Protein AF-A0A7S1VY19-F1 (afdb_monomer_lite)

pLDDT: mean 92.64, std 3.55, range [81.69, 98.44]

Sequence (173 aa):
FQTARNVLIVIYLKLVIQEYIGHISGVKFKLDPGEWMWNAPWYKTNWMSTEFSILYRWHALIPNQNGLGPSKDLGVLKSLFNNPLLLDKEKGLGGNLRDVFVDICKARITSFQLFNTEKWMVGREAATISQGRANNVQPYAKYCEYLRIKPPKTFKDISLVPEVQQALEELYG

Foldseek 3Di:
DVVVVVVVVVVVVQCCPQPVVCVVVVNGDDDDDDPCQPPDPPDDDDDQDLVNVLVPPQQLQQDQAPQFDPRRRPGPVVVPPVCCQQCPPPNHVVVPVVRVVVRVVVDGTGDSDPPSHDPVCVVVVVVSVVSCVVVVPDDPQVVCVVVVHHGDPACVSVDVDVVSRVVCVVVPD

Secondary structure (DSSP, 8-state):
-HHHHHHHHHHHHHHIIIIIIHHHHS--------GGGTT-TT-------HHHHHHT--GGG--SB---GGGTTSBHHHHTT-THHHH-TTTS-TT-HHHHHHHHHHSPP----TT-S-GGGHHHHHHHHHHHHHTTPPPHHHHHHHTTPPPPSSGGGT-S-HHHHHHHHHHH-

InterPro domains:
  IPR010255 Haem peroxidase superfamily [SSF48113] (1-173)
  IPR019791 Haem peroxidase, animal-type [PF03098] (1-173)
  IPR019791 Haem peroxidase, animal-type [PS50292] (1-173)
  IPR037120 Haem peroxidase domain superfamily, animal type [G3DSA:1.10.640.10] (1-173)
  IPR050783 Oxylipin biosynthesis and metabolism [PTHR11903] (1-173)

Structure (mmCIF, N/CA/C/O backbone):
data_AF-A0A7S1VY19-F1
#
_entry.id   AF-A0A7S1VY19-F1
#
loop_
_atom_site.group_PDB
_atom_site.id
_atom_site.type_symbol
_atom_site.label_atom_id
_atom_site.label_alt_id
_atom_site.label_comp_id
_atom_site.label_asym_id
_atom_site.label_entity_id
_atom_site.label_seq_id
_atom_site.pdbx_PDB_ins_code
_atom_site.Cartn_x
_atom_site.Cartn_y
_atom_site.Cartn_z
_atom_site.occupancy
_atom_site.B_iso_or_equiv
_atom_site.auth_seq_id
_atom_site.auth_comp_id
_atom_site.auth_asym_id
_atom_site.auth_atom_id
_atom_site.pdbx_PDB_model_num
ATOM 1 N N . PHE A 1 1 ? 12.823 -18.430 -24.085 1.00 97.00 1 PHE A N 1
ATOM 2 C CA . PHE A 1 1 ? 11.658 -17.963 -23.298 1.00 97.00 1 PHE A CA 1
ATOM 3 C C . PHE A 1 1 ? 11.608 -18.578 -21.896 1.00 97.00 1 PHE A C 1
ATOM 5 O O . PHE A 1 1 ? 11.811 -17.837 -20.946 1.00 97.00 1 PHE A O 1
ATOM 12 N N . GLN A 1 2 ? 11.400 -19.896 -21.737 1.00 98.31 2 GLN A N 1
ATOM 13 C CA . GLN A 1 2 ? 11.183 -20.515 -20.411 1.00 98.31 2 GLN A CA 1
ATOM 14 C C . GLN A 1 2 ? 12.330 -20.278 -19.415 1.00 98.31 2 GLN A C 1
ATOM 16 O O . GLN A 1 2 ? 12.084 -19.886 -18.279 1.00 98.31 2 GLN A O 1
ATOM 21 N N . THR A 1 3 ? 13.584 -20.408 -19.857 1.00 98.12 3 THR A N 1
ATOM 22 C CA . THR A 1 3 ? 14.755 -20.104 -19.019 1.00 98.12 3 THR A CA 1
ATOM 23 C C . THR A 1 3 ? 14.735 -18.664 -18.512 1.00 98.12 3 THR A C 1
ATOM 25 O O . THR A 1 3 ? 14.871 -18.432 -17.318 1.00 98.12 3 THR A O 1
ATOM 28 N N . ALA A 1 4 ? 14.492 -17.694 -19.400 1.00 98.44 4 ALA A N 1
ATOM 29 C CA . ALA A 1 4 ? 14.418 -16.283 -19.029 1.00 98.44 4 ALA A CA 1
ATOM 30 C C . ALA A 1 4 ? 13.271 -16.008 -18.042 1.00 98.44 4 ALA A C 1
ATOM 32 O O . ALA A 1 4 ? 13.471 -15.296 -17.064 1.00 98.44 4 ALA A O 1
ATOM 33 N N . ARG A 1 5 ? 12.096 -16.623 -18.247 1.00 98.19 5 ARG A N 1
ATOM 34 C CA . ARG A 1 5 ? 10.967 -16.543 -17.307 1.00 98.19 5 ARG A CA 1
ATOM 35 C C . ARG A 1 5 ? 11.364 -17.041 -15.915 1.00 98.19 5 ARG A C 1
ATOM 37 O O . ARG A 1 5 ? 11.122 -16.339 -14.939 1.00 98.19 5 ARG A O 1
ATOM 44 N N . ASN A 1 6 ? 11.992 -18.212 -15.823 1.00 96.38 6 ASN A N 1
ATOM 45 C CA . ASN A 1 6 ? 12.403 -18.791 -14.540 1.00 96.38 6 ASN A CA 1
ATOM 46 C C . ASN A 1 6 ? 13.466 -17.934 -13.840 1.00 96.38 6 ASN A C 1
ATOM 48 O O . ASN A 1 6 ? 13.360 -17.688 -12.641 1.00 96.38 6 ASN A O 1
ATOM 52 N N . VAL A 1 7 ? 14.444 -17.416 -14.590 1.00 96.00 7 VAL A N 1
ATOM 53 C CA . VAL A 1 7 ? 15.460 -16.493 -14.061 1.00 96.00 7 VAL A CA 1
ATOM 54 C C . VAL A 1 7 ? 14.812 -15.218 -13.511 1.00 96.00 7 VAL A C 1
ATOM 56 O O . VAL A 1 7 ? 15.111 -14.815 -12.388 1.00 96.00 7 VAL A O 1
ATOM 59 N N . LEU A 1 8 ? 13.882 -14.610 -14.254 1.00 97.56 8 LEU A N 1
ATOM 60 C CA . LEU A 1 8 ? 13.193 -13.393 -13.817 1.00 97.56 8 LEU A CA 1
ATOM 61 C C . LEU A 1 8 ? 12.314 -13.617 -12.584 1.00 97.56 8 LEU A C 1
ATOM 63 O O . LEU A 1 8 ? 12.259 -12.734 -11.734 1.00 97.56 8 LEU A O 1
ATOM 67 N N . ILE A 1 9 ? 11.679 -14.785 -12.441 1.00 95.00 9 ILE A N 1
ATOM 68 C CA . ILE A 1 9 ? 10.921 -15.133 -11.227 1.00 95.00 9 ILE A CA 1
ATOM 69 C C . ILE A 1 9 ? 11.840 -15.119 -9.999 1.00 95.00 9 ILE A C 1
ATOM 71 O O . ILE A 1 9 ? 11.489 -14.527 -8.980 1.00 95.00 9 ILE A O 1
ATOM 75 N N . VAL A 1 10 ? 13.031 -15.719 -10.096 1.00 92.38 10 VAL A N 1
ATOM 76 C CA . VAL A 1 10 ? 13.992 -15.753 -8.980 1.00 92.38 10 VAL A CA 1
ATOM 77 C C . VAL A 1 10 ? 14.506 -14.351 -8.646 1.00 92.38 10 VAL A C 1
ATOM 79 O O . VAL A 1 10 ? 14.553 -13.983 -7.472 1.00 92.38 10 VAL A O 1
ATOM 82 N N . ILE A 1 11 ? 14.847 -13.548 -9.660 1.00 95.12 11 ILE A N 1
ATOM 83 C CA . ILE A 1 11 ? 15.281 -12.155 -9.463 1.00 95.12 11 ILE A CA 1
ATOM 84 C C . ILE A 1 11 ? 14.170 -11.339 -8.794 1.00 95.12 11 ILE A C 1
ATOM 86 O O . ILE A 1 11 ? 14.425 -10.661 -7.801 1.00 95.12 11 ILE A O 1
ATOM 90 N N . TYR A 1 12 ? 12.937 -11.446 -9.292 1.00 96.56 12 TYR A N 1
ATOM 91 C CA . TYR A 1 12 ? 11.780 -10.748 -8.739 1.00 96.56 12 TYR A CA 1
ATOM 92 C C . TYR A 1 12 ? 11.551 -11.106 -7.266 1.00 96.56 12 TYR A C 1
ATOM 94 O O . TYR A 1 12 ? 11.472 -10.210 -6.430 1.00 96.56 12 TYR A O 1
ATOM 102 N N . LEU A 1 13 ? 11.526 -12.397 -6.918 1.00 93.06 13 LEU A N 1
ATOM 103 C CA . LEU A 1 13 ? 11.341 -12.838 -5.531 1.00 93.06 13 LEU A CA 1
ATOM 104 C C . LEU A 1 13 ? 12.468 -12.355 -4.612 1.00 93.06 13 LEU A C 1
ATOM 106 O O . LEU A 1 13 ? 12.207 -11.955 -3.476 1.00 93.06 13 LEU A O 1
ATOM 110 N N . LYS A 1 14 ? 13.713 -12.346 -5.101 1.00 93.56 14 LYS A N 1
ATOM 111 C CA . LYS A 1 14 ? 14.852 -11.817 -4.346 1.00 93.56 14 LYS A CA 1
ATOM 112 C C . LYS A 1 14 ? 14.682 -10.326 -4.044 1.00 93.56 14 LYS A C 1
ATOM 114 O O . LYS A 1 14 ? 14.859 -9.941 -2.891 1.00 93.56 14 LYS A O 1
ATOM 119 N N . LEU A 1 15 ? 14.307 -9.521 -5.041 1.00 95.62 15 LEU A N 1
ATOM 120 C CA . LEU A 1 15 ? 14.047 -8.086 -4.869 1.00 95.62 15 LEU A CA 1
ATOM 121 C C . LEU A 1 15 ? 12.869 -7.837 -3.919 1.00 95.62 15 LEU A C 1
ATOM 123 O O . LEU A 1 15 ? 12.970 -7.012 -3.013 1.00 95.62 15 LEU A O 1
ATOM 127 N N . VAL A 1 16 ? 11.777 -8.593 -4.067 1.00 95.56 16 VAL A N 1
ATOM 128 C CA . VAL A 1 16 ? 10.604 -8.471 -3.191 1.00 95.56 16 VAL A CA 1
ATOM 129 C C . VAL A 1 16 ? 10.973 -8.758 -1.735 1.00 95.56 16 VAL A C 1
ATOM 131 O O . VAL A 1 16 ? 10.644 -7.970 -0.855 1.00 95.56 16 VAL A O 1
ATOM 134 N N . ILE A 1 17 ? 11.675 -9.857 -1.459 1.00 93.06 17 ILE A N 1
ATOM 135 C CA . ILE A 1 17 ? 11.976 -10.264 -0.079 1.00 93.06 17 ILE A CA 1
ATOM 136 C C . ILE A 1 17 ? 13.065 -9.388 0.546 1.00 93.06 17 ILE A C 1
ATOM 138 O O . ILE A 1 17 ? 12.912 -8.938 1.680 1.00 93.06 17 ILE A O 1
ATOM 142 N N . GLN A 1 18 ? 14.174 -9.162 -0.161 1.00 94.81 18 GLN A N 1
ATOM 143 C CA . GLN A 1 18 ? 15.338 -8.496 0.431 1.00 94.81 18 GLN A CA 1
ATOM 144 C C . GLN A 1 18 ? 15.202 -6.974 0.444 1.00 94.81 18 GLN A C 1
ATOM 146 O O . GLN A 1 18 ? 15.591 -6.345 1.426 1.00 94.81 18 GLN A O 1
ATOM 151 N N . GLU A 1 19 ? 14.657 -6.383 -0.621 1.00 94.50 19 GLU A N 1
ATOM 152 C CA . GLU A 1 19 ? 14.610 -4.926 -0.768 1.00 94.50 19 GLU A CA 1
ATOM 153 C C . GLU A 1 19 ? 13.234 -4.368 -0.426 1.00 94.50 19 GLU A C 1
ATOM 155 O O . GLU A 1 19 ? 13.131 -3.500 0.434 1.00 94.50 19 GLU A O 1
ATOM 160 N N . TYR A 1 20 ? 12.164 -4.880 -1.035 1.00 95.06 20 TYR A N 1
ATOM 161 C CA . TYR A 1 20 ? 10.828 -4.307 -0.851 1.00 95.06 20 TYR A CA 1
ATOM 162 C C . TYR A 1 20 ? 10.250 -4.579 0.546 1.00 95.06 20 TYR A C 1
ATOM 164 O O . TYR A 1 20 ? 9.921 -3.640 1.273 1.00 95.06 20 TYR A O 1
ATOM 172 N N . ILE A 1 21 ? 10.171 -5.849 0.961 1.00 94.81 21 ILE A N 1
ATOM 173 C CA . ILE A 1 21 ? 9.721 -6.209 2.314 1.00 94.81 21 ILE A CA 1
ATOM 174 C C . ILE A 1 21 ? 10.706 -5.649 3.338 1.00 94.81 21 ILE A C 1
ATOM 176 O O . ILE A 1 21 ? 10.273 -5.088 4.340 1.00 94.81 21 ILE A O 1
ATOM 180 N N . GLY A 1 22 ? 12.012 -5.735 3.065 1.00 94.88 22 GLY A N 1
ATOM 181 C CA . GLY A 1 22 ? 13.023 -5.192 3.966 1.00 94.88 22 GLY A CA 1
ATOM 182 C C . GLY A 1 22 ? 12.903 -3.680 4.184 1.00 94.88 22 GLY A C 1
ATOM 183 O O . GLY A 1 22 ? 13.060 -3.212 5.312 1.00 94.88 22 GLY A O 1
ATOM 184 N N . HIS A 1 23 ? 12.554 -2.919 3.143 1.00 93.00 23 HIS A N 1
ATOM 185 C CA . HIS A 1 23 ? 12.256 -1.491 3.245 1.00 93.00 23 HIS A CA 1
ATOM 186 C C . HIS A 1 23 ? 11.011 -1.224 4.100 1.00 93.00 23 HIS A C 1
ATOM 188 O O . HIS A 1 23 ? 11.062 -0.379 4.990 1.00 93.00 23 HIS A O 1
ATOM 194 N N . ILE A 1 24 ? 9.916 -1.954 3.863 1.00 92.25 24 ILE A N 1
ATOM 195 C CA . ILE A 1 24 ? 8.638 -1.720 4.555 1.00 92.25 24 ILE A CA 1
ATOM 196 C C . ILE A 1 24 ? 8.700 -2.147 6.025 1.00 92.25 24 ILE A C 1
ATOM 198 O O . ILE A 1 24 ? 8.168 -1.456 6.891 1.00 92.25 24 ILE A O 1
ATOM 202 N N . SER A 1 25 ? 9.336 -3.280 6.327 1.00 92.62 25 SER A N 1
ATOM 203 C CA . SER A 1 25 ? 9.392 -3.815 7.690 1.00 92.62 25 SER A CA 1
ATOM 204 C C . SER A 1 25 ? 10.557 -3.265 8.517 1.00 92.62 25 SER A C 1
ATOM 206 O O . SER A 1 25 ? 10.591 -3.479 9.727 1.00 92.62 25 SER A O 1
ATOM 208 N N . GLY A 1 26 ? 11.550 -2.633 7.881 1.00 93.50 26 GLY A N 1
ATOM 209 C CA . GLY A 1 26 ? 12.803 -2.214 8.519 1.00 93.50 26 GLY A CA 1
ATOM 210 C C . GLY A 1 26 ? 13.741 -3.372 8.890 1.00 93.50 26 GLY A C 1
ATOM 211 O O . GLY A 1 26 ? 14.744 -3.159 9.572 1.00 93.50 26 GLY A O 1
ATOM 212 N N . VAL A 1 27 ? 13.438 -4.600 8.454 1.00 92.94 27 VAL A N 1
ATOM 213 C CA . VAL A 1 27 ? 14.222 -5.806 8.763 1.00 92.94 27 VAL A CA 1
ATOM 214 C C . VAL A 1 27 ? 15.037 -6.212 7.542 1.00 92.94 27 VAL A C 1
ATOM 216 O O . VAL A 1 27 ? 14.510 -6.347 6.445 1.00 92.94 27 VAL A O 1
ATOM 219 N N . LYS A 1 28 ? 16.336 -6.463 7.719 1.00 90.12 28 LYS A N 1
ATOM 220 C CA . LYS A 1 28 ? 17.197 -6.932 6.626 1.00 90.12 28 LYS A CA 1
ATOM 221 C C . LYS A 1 28 ? 17.108 -8.449 6.492 1.00 90.12 28 LYS A C 1
ATOM 223 O O . LYS A 1 28 ? 17.680 -9.178 7.298 1.00 90.12 28 LYS A O 1
ATOM 228 N N . PHE A 1 29 ? 16.422 -8.916 5.455 1.00 86.25 29 PHE A N 1
ATOM 229 C CA . PHE A 1 29 ? 16.358 -10.335 5.108 1.00 86.25 29 PHE A CA 1
ATOM 230 C C . PHE A 1 29 ? 17.482 -10.716 4.144 1.00 86.25 29 PHE A C 1
ATOM 232 O O . PHE A 1 29 ? 17.823 -9.961 3.234 1.00 86.25 29 PHE A O 1
ATOM 239 N N . LYS A 1 30 ? 18.014 -11.931 4.291 1.00 86.88 30 LYS A N 1
ATOM 240 C CA . LYS A 1 30 ? 18.851 -12.577 3.276 1.00 86.88 30 LYS A CA 1
ATOM 241 C C . LYS A 1 30 ? 18.111 -13.809 2.771 1.00 86.88 30 LYS A C 1
ATOM 243 O O . LYS A 1 30 ? 17.858 -14.733 3.535 1.00 86.88 30 LYS A O 1
ATOM 248 N N . LEU A 1 31 ? 17.759 -13.804 1.488 1.00 82.75 31 LEU A N 1
ATOM 249 C CA . LEU A 1 31 ? 17.185 -14.973 0.822 1.00 82.75 31 LEU A CA 1
ATOM 250 C C . LEU A 1 31 ? 18.319 -15.901 0.382 1.00 82.75 31 LEU A C 1
ATOM 252 O O . LEU A 1 31 ? 19.197 -15.462 -0.363 1.00 82.75 31 LEU A O 1
ATOM 256 N N . ASP A 1 32 ? 18.261 -17.156 0.818 1.00 85.06 32 ASP A N 1
ATOM 257 C CA . ASP A 1 32 ? 19.217 -18.206 0.461 1.00 85.06 32 ASP A CA 1
ATOM 258 C C . ASP A 1 32 ? 18.456 -19.468 -0.001 1.00 85.06 32 ASP A C 1
ATOM 260 O O . ASP A 1 32 ? 18.159 -20.350 0.812 1.00 85.06 32 ASP A O 1
ATOM 264 N N . PRO A 1 33 ? 17.997 -19.507 -1.271 1.00 82.00 33 PRO A N 1
ATOM 265 C CA . PRO A 1 33 ? 17.243 -20.635 -1.806 1.00 82.00 33 PRO A CA 1
ATOM 266 C C . PRO A 1 33 ? 18.112 -21.892 -1.877 1.00 82.00 33 PRO A C 1
ATOM 268 O O . PRO A 1 33 ? 19.236 -21.842 -2.365 1.00 82.00 33 PRO A O 1
ATOM 271 N N . GLY A 1 34 ? 17.574 -23.031 -1.437 1.00 84.19 34 GLY A N 1
ATOM 272 C CA . GLY A 1 34 ? 18.290 -24.305 -1.462 1.00 84.19 34 GLY A CA 1
ATOM 273 C C . GLY A 1 34 ? 17.358 -25.511 -1.473 1.00 84.19 34 GLY A C 1
ATOM 274 O O . GLY A 1 34 ? 16.151 -25.385 -1.266 1.00 84.19 34 GLY A O 1
ATOM 275 N N . GLU A 1 35 ? 17.931 -26.695 -1.697 1.00 86.25 35 GLU A N 1
ATOM 276 C CA . GLU A 1 35 ? 17.188 -27.961 -1.825 1.00 86.25 35 GLU A CA 1
ATOM 277 C C . GLU A 1 35 ? 16.316 -28.281 -0.604 1.00 86.25 35 GLU A C 1
ATOM 279 O O . GLU A 1 35 ? 15.254 -28.888 -0.734 1.00 86.25 35 GLU A O 1
ATOM 284 N N . TRP A 1 36 ? 16.721 -27.802 0.576 1.00 86.00 36 TRP A N 1
ATOM 285 C CA . TRP A 1 36 ? 15.996 -27.962 1.836 1.00 86.00 36 TRP A CA 1
ATOM 286 C C . TRP A 1 36 ? 14.561 -27.413 1.800 1.00 86.00 36 TRP A C 1
ATOM 288 O O . TRP A 1 36 ? 13.724 -27.854 2.585 1.00 86.00 36 TRP A O 1
ATOM 298 N N . MET A 1 37 ? 14.253 -26.475 0.897 1.00 87.25 37 MET A N 1
ATOM 299 C CA . MET A 1 37 ? 12.918 -25.885 0.779 1.00 87.25 37 MET A CA 1
ATOM 300 C C . MET A 1 37 ? 11.908 -26.812 0.097 1.00 87.25 37 MET A C 1
ATOM 302 O O . MET A 1 37 ? 10.718 -26.713 0.385 1.00 87.25 37 MET A O 1
ATOM 306 N N . TRP A 1 38 ? 12.349 -27.711 -0.793 1.00 84.00 38 TRP A N 1
ATOM 307 C CA . TRP A 1 38 ? 11.426 -28.487 -1.633 1.00 84.00 38 TRP A CA 1
ATOM 308 C C . TRP A 1 38 ? 10.591 -29.498 -0.862 1.00 84.00 38 TRP A C 1
ATOM 310 O O . TRP A 1 38 ? 9.431 -29.717 -1.196 1.00 84.00 38 TRP A O 1
ATOM 320 N N . ASN A 1 39 ? 11.167 -30.070 0.191 1.00 87.31 39 ASN A N 1
ATOM 321 C CA . ASN A 1 39 ? 10.493 -31.038 1.054 1.00 87.31 39 ASN A CA 1
ATOM 322 C C . ASN A 1 39 ? 10.122 -30.436 2.414 1.00 87.31 39 ASN A C 1
ATOM 324 O O . ASN A 1 39 ? 9.799 -31.162 3.354 1.00 87.31 39 ASN A O 1
ATOM 328 N N . ALA A 1 40 ? 10.203 -29.111 2.549 1.00 89.50 40 ALA A N 1
ATOM 329 C CA . ALA A 1 40 ? 9.904 -28.462 3.807 1.00 89.50 40 ALA A CA 1
ATOM 330 C C . ALA A 1 40 ? 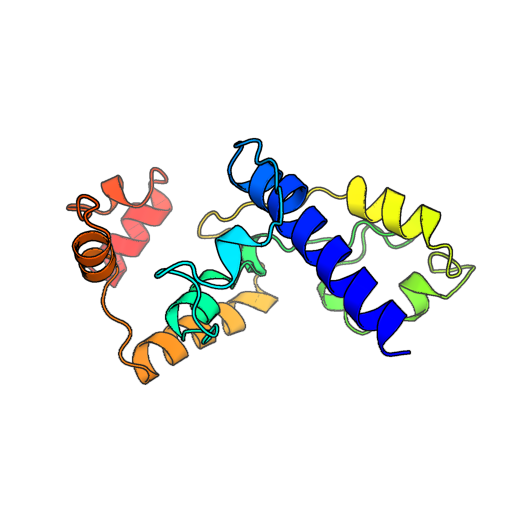8.399 -28.584 4.124 1.00 89.50 40 ALA A C 1
ATOM 332 O O . ALA A 1 40 ? 7.577 -28.264 3.266 1.00 89.50 40 ALA A O 1
ATOM 333 N N . PRO A 1 41 ? 7.997 -28.953 5.357 1.00 91.81 41 PRO A N 1
ATOM 334 C CA . PRO A 1 41 ? 6.579 -29.129 5.707 1.00 91.81 41 PRO A CA 1
ATOM 335 C C . PRO A 1 41 ? 5.708 -27.874 5.521 1.00 91.81 41 PRO A C 1
ATOM 337 O O . PRO A 1 41 ? 4.482 -27.959 5.427 1.00 91.81 41 PRO A O 1
ATOM 340 N N . TRP A 1 42 ? 6.333 -26.694 5.506 1.00 88.44 42 TRP A N 1
ATOM 341 C CA . TRP A 1 42 ? 5.670 -25.409 5.290 1.00 88.44 42 TRP A CA 1
ATOM 342 C C . TRP A 1 42 ? 5.533 -25.039 3.808 1.00 88.44 42 TRP A C 1
ATOM 344 O O . TRP A 1 42 ? 4.762 -24.129 3.497 1.00 88.44 42 TRP A O 1
ATOM 354 N N . TYR A 1 43 ? 6.246 -25.709 2.895 1.00 88.75 43 TYR A N 1
ATOM 355 C CA . TYR A 1 43 ? 6.139 -25.440 1.466 1.00 88.75 43 TYR A CA 1
ATOM 356 C C . TYR A 1 43 ? 4.772 -25.909 0.962 1.00 88.75 43 TYR A C 1
ATOM 358 O O . TYR A 1 43 ? 4.454 -27.098 0.958 1.00 88.75 43 TYR A O 1
ATOM 366 N N . LYS A 1 44 ? 3.933 -24.949 0.575 1.00 85.00 44 LYS A N 1
ATOM 367 C CA . LYS A 1 44 ? 2.568 -25.180 0.096 1.00 85.00 44 LYS A CA 1
ATOM 368 C C . LYS A 1 44 ? 2.305 -24.305 -1.118 1.00 85.00 44 LYS A C 1
ATOM 370 O O . LYS A 1 44 ? 2.842 -23.202 -1.227 1.00 85.00 44 LYS A O 1
ATOM 375 N N . THR A 1 45 ? 1.446 -24.776 -2.017 1.00 87.69 45 THR A N 1
ATOM 376 C CA . THR A 1 45 ? 0.930 -23.944 -3.107 1.00 87.69 45 THR A CA 1
ATOM 377 C C . THR A 1 45 ? 0.245 -22.715 -2.518 1.00 87.69 45 THR A C 1
ATOM 379 O O . THR A 1 45 ? -0.556 -22.834 -1.593 1.00 87.69 45 THR A O 1
ATOM 382 N N . ASN A 1 46 ? 0.573 -21.537 -3.044 1.00 89.31 46 ASN A N 1
ATOM 383 C CA . ASN A 1 46 ? -0.010 -20.290 -2.574 1.00 89.31 46 ASN A CA 1
ATOM 384 C C . ASN A 1 46 ? -1.449 -20.125 -3.087 1.00 89.31 46 ASN A C 1
ATOM 386 O O . ASN A 1 46 ? -1.702 -20.299 -4.279 1.00 89.31 46 ASN A O 1
ATOM 390 N N . TRP A 1 47 ? -2.355 -19.724 -2.196 1.00 91.19 47 TRP A N 1
ATOM 391 C CA . TRP A 1 47 ? -3.731 -19.342 -2.512 1.00 91.19 47 TRP A CA 1
ATOM 392 C C . TRP A 1 47 ? -3.965 -17.940 -1.964 1.00 91.19 47 TRP A C 1
ATOM 394 O O . TRP A 1 47 ? -3.919 -17.722 -0.755 1.00 91.19 47 TRP A O 1
ATOM 404 N N . MET A 1 48 ? -4.176 -16.979 -2.860 1.00 92.69 48 MET A N 1
ATOM 405 C CA . MET A 1 48 ? -4.382 -15.585 -2.474 1.00 92.69 48 MET A CA 1
ATOM 406 C C . MET A 1 48 ? -5.737 -15.439 -1.790 1.00 92.69 48 MET A C 1
ATOM 408 O O . MET A 1 48 ? -6.769 -15.705 -2.404 1.00 92.69 48 MET A O 1
ATOM 412 N N . SER A 1 49 ? -5.730 -15.023 -0.526 1.00 93.75 49 SER A N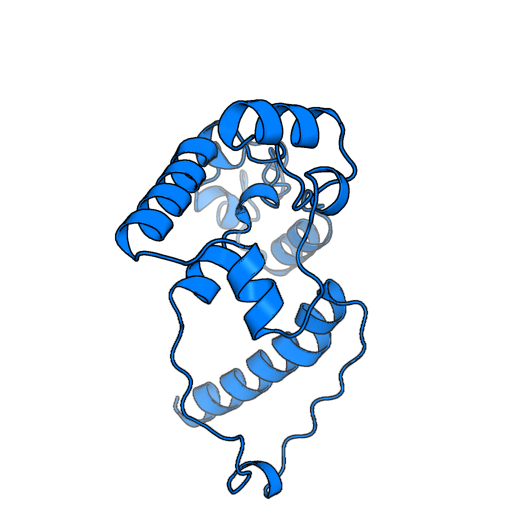 1
ATOM 413 C CA . SER A 1 49 ? -6.951 -14.904 0.265 1.00 93.75 49 SER A CA 1
ATOM 414 C C . SER A 1 49 ? -7.651 -13.556 0.056 1.00 93.75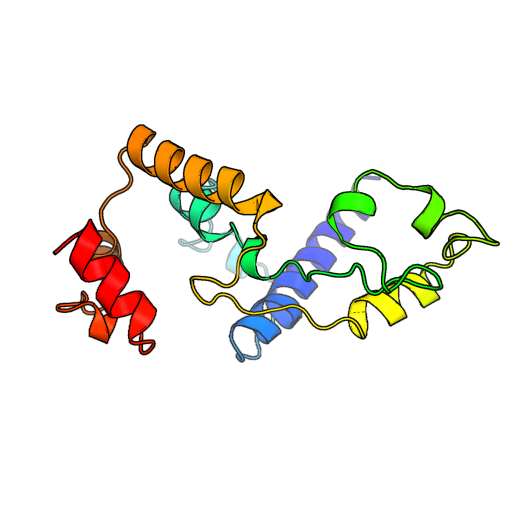 49 SER A C 1
ATOM 416 O O . SER A 1 49 ? -7.034 -12.562 -0.352 1.00 93.75 49 SER A O 1
ATOM 418 N N . THR A 1 50 ? -8.947 -13.502 0.368 1.00 94.12 50 THR A N 1
ATOM 419 C CA . THR A 1 50 ? -9.729 -12.255 0.345 1.00 94.12 50 THR A CA 1
ATOM 420 C C . THR A 1 50 ? -9.159 -11.225 1.319 1.00 94.12 50 THR A C 1
ATOM 422 O O . THR A 1 50 ? -9.063 -10.044 0.985 1.00 94.12 50 THR A O 1
ATOM 425 N N . GLU A 1 51 ? -8.718 -11.665 2.497 1.00 94.75 51 GLU A N 1
ATOM 426 C CA . GLU A 1 51 ? -8.090 -10.826 3.519 1.00 94.75 51 GLU A CA 1
ATOM 427 C C . GLU A 1 51 ? -6.819 -10.172 2.984 1.00 94.75 51 GLU A C 1
ATOM 429 O O . GLU A 1 51 ? -6.649 -8.963 3.132 1.00 94.75 51 GLU A O 1
ATOM 434 N N . PHE A 1 52 ? -5.961 -10.935 2.298 1.00 94.06 52 PHE A N 1
ATOM 435 C CA . PHE A 1 52 ? -4.747 -10.381 1.703 1.00 94.06 52 PHE A CA 1
ATOM 436 C C . PHE A 1 52 ? -5.071 -9.371 0.596 1.00 94.06 52 PHE A C 1
ATOM 438 O O . PHE A 1 52 ? -4.453 -8.310 0.523 1.00 94.06 52 PHE A O 1
ATOM 445 N N . SER A 1 53 ? -6.075 -9.657 -0.240 1.00 93.06 53 SER A N 1
ATOM 446 C CA . SER A 1 53 ? -6.509 -8.719 -1.280 1.00 93.06 53 SER A CA 1
ATOM 447 C C . SER A 1 53 ? -7.055 -7.405 -0.713 1.00 93.06 53 SER A C 1
ATOM 449 O O . SER A 1 53 ? -6.907 -6.372 -1.367 1.00 93.06 53 SER A O 1
ATOM 451 N N . ILE A 1 54 ? -7.711 -7.431 0.450 1.00 93.00 54 ILE A N 1
ATOM 452 C CA . ILE A 1 54 ? -8.200 -6.227 1.137 1.00 93.00 54 ILE A CA 1
ATOM 453 C C . ILE A 1 54 ? -7.032 -5.491 1.799 1.00 93.00 54 ILE A C 1
ATOM 455 O O . ILE A 1 54 ? -6.909 -4.280 1.630 1.00 93.00 54 ILE A O 1
ATOM 459 N N . LEU A 1 55 ? -6.147 -6.220 2.488 1.00 92.38 55 LEU A N 1
ATOM 460 C CA . LEU A 1 55 ? -4.976 -5.673 3.178 1.00 92.38 55 LEU A CA 1
ATOM 461 C C . LEU A 1 55 ? -4.064 -4.873 2.240 1.00 92.38 55 LEU A C 1
ATOM 463 O O . LEU A 1 55 ? -3.525 -3.849 2.649 1.00 92.38 55 LEU A O 1
ATOM 467 N N . TYR A 1 56 ? -3.893 -5.321 0.993 1.00 93.25 56 TYR A N 1
ATOM 468 C CA . TYR A 1 56 ? -2.993 -4.686 0.022 1.00 93.25 56 TYR A CA 1
ATOM 469 C C . TYR A 1 56 ? -3.582 -3.445 -0.674 1.00 93.25 56 TYR A C 1
ATOM 471 O O . TYR A 1 56 ? -2.990 -2.909 -1.614 1.00 93.25 56 TYR A O 1
ATOM 479 N N . ARG A 1 57 ? -4.758 -2.962 -0.255 1.00 93.12 57 ARG A N 1
ATOM 480 C CA . ARG A 1 57 ? -5.353 -1.741 -0.817 1.00 93.12 57 ARG A CA 1
ATOM 481 C C . ARG A 1 57 ? -4.727 -0.500 -0.204 1.00 93.12 57 ARG A C 1
ATOM 483 O O . ARG A 1 57 ? -5.211 0.084 0.754 1.00 93.12 57 ARG A O 1
ATOM 490 N N . TRP A 1 58 ? -3.606 -0.114 -0.789 1.00 94.19 58 TRP A N 1
ATOM 491 C CA . TRP A 1 58 ? -2.713 0.925 -0.289 1.00 94.19 58 TRP A CA 1
ATOM 492 C C . TRP A 1 58 ? -2.907 2.269 -1.002 1.00 94.19 58 TRP A C 1
ATOM 494 O O . TRP A 1 58 ? -1.945 2.990 -1.256 1.00 94.19 58 TRP A O 1
ATOM 504 N N . HIS A 1 59 ? -4.148 2.622 -1.354 1.00 94.50 59 HIS A N 1
ATOM 505 C CA . HIS A 1 59 ? -4.423 3.828 -2.147 1.00 94.50 59 HIS A CA 1
ATOM 506 C C . HIS A 1 59 ? -4.065 5.126 -1.416 1.00 94.50 59 HIS A C 1
ATOM 508 O O . HIS A 1 59 ? -3.773 6.123 -2.069 1.00 94.50 59 HIS A O 1
ATOM 514 N N . ALA A 1 60 ? -4.013 5.104 -0.082 1.00 94.06 60 ALA A N 1
ATOM 515 C CA . ALA A 1 60 ? -3.541 6.221 0.731 1.00 94.06 60 ALA A CA 1
ATOM 516 C C . ALA A 1 60 ? -2.068 6.593 0.474 1.00 94.06 60 ALA A C 1
ATOM 518 O O . ALA A 1 60 ? -1.659 7.671 0.890 1.00 94.06 60 ALA A O 1
ATOM 519 N N . LEU A 1 61 ? -1.282 5.742 -0.208 1.00 93.75 61 LEU A N 1
ATOM 520 C CA . LEU A 1 61 ? 0.089 6.043 -0.648 1.00 93.75 61 LEU A CA 1
ATOM 521 C C . LEU A 1 61 ? 0.169 6.834 -1.962 1.00 93.75 61 LEU A C 1
ATOM 523 O O . LEU A 1 61 ? 1.257 7.280 -2.336 1.00 93.75 61 LEU A O 1
ATOM 527 N N . ILE A 1 62 ? -0.944 6.957 -2.693 1.00 92.69 62 ILE A N 1
ATOM 528 C CA . ILE A 1 62 ? -0.973 7.661 -3.974 1.00 92.69 62 ILE A CA 1
ATOM 529 C C . ILE A 1 62 ? -0.837 9.167 -3.700 1.00 92.69 62 ILE A C 1
ATOM 531 O O . ILE A 1 62 ? -1.699 9.730 -3.026 1.00 92.69 62 ILE A O 1
ATOM 535 N N . PRO A 1 63 ? 0.202 9.835 -4.232 1.00 91.69 63 PRO A N 1
ATOM 536 C CA . PRO A 1 63 ? 0.373 11.270 -4.058 1.00 91.69 63 PRO A CA 1
ATOM 537 C C . PRO A 1 63 ? -0.647 12.070 -4.875 1.00 91.69 63 PRO A C 1
ATOM 539 O O . PRO A 1 63 ? -1.270 11.577 -5.815 1.00 91.69 63 PRO A O 1
ATOM 542 N N . ASN A 1 64 ? -0.775 13.356 -4.559 1.00 92.00 64 ASN A N 1
ATOM 543 C CA . ASN A 1 64 ? -1.713 14.238 -5.257 1.00 92.00 64 ASN A CA 1
ATOM 544 C C . ASN A 1 64 ? -1.229 14.577 -6.670 1.00 92.00 64 ASN A C 1
ATOM 546 O O . ASN A 1 64 ? -2.039 14.717 -7.587 1.00 92.00 64 ASN A O 1
ATOM 550 N N . GLN A 1 65 ? 0.088 14.681 -6.843 1.00 91.62 65 GLN A N 1
ATOM 551 C CA . GLN A 1 65 ? 0.778 15.000 -8.090 1.00 91.62 65 GLN A CA 1
ATOM 552 C C . GLN A 1 65 ? 1.601 13.798 -8.565 1.00 91.62 65 GLN A C 1
ATOM 554 O O . GLN A 1 65 ? 2.024 12.983 -7.749 1.00 91.62 65 GLN A O 1
ATOM 559 N N . ASN A 1 66 ? 1.830 13.674 -9.873 1.00 89.50 66 ASN A N 1
ATOM 560 C CA . ASN A 1 66 ? 2.497 12.495 -10.433 1.00 89.50 66 ASN A CA 1
ATOM 561 C C . ASN A 1 66 ? 4.022 12.466 -10.202 1.00 89.50 66 ASN A C 1
ATOM 563 O O . ASN A 1 66 ? 4.597 11.382 -10.193 1.00 89.50 66 ASN A O 1
ATOM 567 N N . GLY A 1 67 ? 4.670 13.621 -10.004 1.00 89.62 67 GLY A N 1
ATOM 568 C CA . GLY A 1 67 ? 6.113 13.716 -9.775 1.00 89.62 67 GLY A CA 1
ATOM 569 C C . GLY A 1 67 ? 7.013 13.396 -10.980 1.00 89.62 67 GLY A C 1
ATOM 570 O O . GLY A 1 67 ? 8.217 13.263 -10.786 1.00 89.62 67 GLY A O 1
ATOM 571 N N . LEU A 1 68 ? 6.474 13.272 -12.199 1.00 88.44 68 LEU A N 1
ATOM 572 C CA . LEU A 1 68 ? 7.194 12.820 -13.397 1.00 88.44 68 LEU A CA 1
ATOM 573 C C . LEU A 1 68 ? 7.509 13.956 -14.383 1.00 88.44 68 LEU A C 1
ATOM 575 O O . LEU A 1 68 ? 6.601 14.569 -14.957 1.00 88.44 68 LEU A O 1
ATOM 579 N N . GLY A 1 69 ? 8.797 14.168 -14.664 1.00 86.12 69 GLY A N 1
ATOM 580 C CA . GLY A 1 69 ? 9.277 15.004 -15.762 1.00 86.12 69 GLY A CA 1
ATOM 581 C C . GLY A 1 69 ? 8.753 16.449 -15.760 1.00 86.12 69 GLY A C 1
ATOM 582 O O . GLY A 1 69 ? 8.488 17.029 -14.703 1.00 86.12 69 GLY A O 1
ATOM 583 N N . PRO A 1 70 ? 8.569 17.057 -16.950 1.00 87.69 70 PRO A N 1
ATOM 584 C CA . PRO A 1 70 ? 8.008 18.406 -17.080 1.00 87.69 70 PRO A CA 1
ATOM 585 C C . PRO A 1 70 ? 6.580 18.533 -16.531 1.00 87.69 70 PRO A C 1
ATOM 587 O O . PRO A 1 70 ? 6.156 19.618 -16.143 1.00 87.69 70 PRO A O 1
ATOM 590 N N . SER A 1 71 ? 5.846 17.419 -16.474 1.00 86.44 71 SER A N 1
ATOM 591 C CA . SER A 1 71 ? 4.458 17.353 -16.010 1.00 86.44 71 SER A CA 1
ATOM 592 C C . SER A 1 71 ? 4.334 16.947 -14.536 1.00 86.44 71 SER A C 1
ATOM 594 O O . SER A 1 71 ? 3.255 16.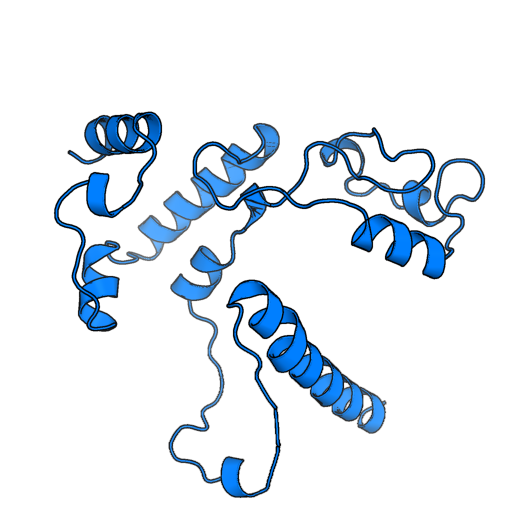524 -14.121 1.00 86.44 71 SER A O 1
ATOM 596 N N . LYS A 1 72 ? 5.404 17.086 -13.741 1.00 88.38 72 LYS A N 1
ATOM 597 C CA . LYS A 1 72 ? 5.477 16.643 -12.337 1.00 88.38 72 LYS A CA 1
ATOM 598 C C . LYS A 1 72 ? 4.361 17.167 -11.435 1.00 88.38 72 LYS A C 1
ATOM 600 O O . LYS A 1 72 ? 3.958 16.477 -10.504 1.00 88.38 72 LYS A O 1
ATOM 605 N N . ASP A 1 73 ? 3.859 18.367 -11.723 1.00 91.38 73 ASP A N 1
ATOM 606 C CA . ASP A 1 73 ? 2.823 19.038 -10.933 1.00 91.38 73 ASP A CA 1
ATOM 607 C C . ASP A 1 73 ? 1.400 18.618 -11.332 1.00 91.38 73 ASP A C 1
ATOM 609 O O . ASP A 1 73 ? 0.422 19.003 -10.683 1.00 91.38 73 ASP A O 1
ATOM 613 N N . LEU A 1 74 ? 1.260 17.824 -12.400 1.00 92.12 74 LEU A N 1
ATOM 614 C CA . LEU A 1 74 ? -0.024 17.325 -12.863 1.00 92.12 74 LEU A CA 1
ATOM 615 C C . LEU A 1 74 ? -0.595 16.335 -11.844 1.00 92.12 74 LEU A C 1
ATOM 617 O O . LEU A 1 74 ? 0.074 15.404 -11.397 1.00 92.12 74 LEU A O 1
ATOM 621 N N . GLY A 1 75 ? -1.874 16.516 -11.514 1.00 93.00 75 GLY A N 1
ATOM 622 C CA . GLY A 1 75 ? -2.571 15.618 -10.603 1.00 93.00 75 GLY A CA 1
ATOM 623 C C . GLY A 1 75 ? -2.602 14.171 -11.109 1.00 93.00 75 GLY A C 1
ATOM 624 O O . GLY A 1 75 ? -2.754 13.937 -12.314 1.00 93.00 75 GLY A O 1
ATOM 625 N N . VAL A 1 76 ? -2.514 13.192 -10.202 1.00 92.94 76 VAL A N 1
ATOM 626 C CA . VAL A 1 76 ? -2.464 11.764 -10.580 1.00 92.94 76 VAL A CA 1
ATOM 627 C C . VAL A 1 76 ? -3.671 11.350 -11.421 1.00 92.94 76 VAL A C 1
ATOM 629 O O . VAL A 1 76 ? -3.490 10.720 -12.458 1.00 92.94 76 VAL A O 1
ATOM 632 N N . LEU A 1 77 ? -4.884 11.789 -11.069 1.00 93.06 77 LEU A N 1
ATOM 633 C CA . LEU A 1 77 ? -6.099 11.485 -11.837 1.00 93.06 77 LEU A CA 1
ATOM 634 C C . LEU A 1 77 ? -5.998 11.913 -13.313 1.00 93.06 77 LEU A C 1
ATOM 636 O O . LEU A 1 77 ? -6.427 11.179 -14.195 1.00 93.06 77 LEU A O 1
ATOM 640 N N . LYS A 1 78 ? -5.394 13.075 -13.590 1.00 92.56 78 LYS A N 1
ATOM 641 C CA . LYS A 1 78 ? -5.181 13.578 -14.962 1.00 92.56 78 LYS A CA 1
ATOM 642 C C . LYS A 1 78 ? -4.036 12.863 -15.689 1.00 92.56 78 LYS A C 1
ATOM 644 O O . LYS A 1 78 ? -3.901 12.992 -16.903 1.00 92.56 78 LYS A O 1
ATOM 649 N N . SER A 1 79 ? -3.196 12.157 -14.940 1.00 91.69 79 SER A N 1
ATOM 650 C CA . SER A 1 79 ? -2.056 11.400 -15.459 1.00 91.69 79 SER A CA 1
ATOM 651 C C . SER A 1 79 ? -2.436 9.961 -15.817 1.00 91.69 79 SER A C 1
ATOM 653 O O . SER A 1 79 ? -1.744 9.323 -16.609 1.00 91.69 79 SER A O 1
ATOM 655 N N . LEU A 1 80 ? -3.539 9.444 -15.262 1.00 91.75 80 LEU A N 1
ATOM 656 C CA . LEU A 1 80 ? -4.050 8.118 -15.599 1.00 91.75 80 LEU A CA 1
ATOM 657 C C . LEU A 1 80 ? -4.341 8.019 -17.100 1.00 91.75 80 LEU A C 1
ATOM 659 O O . LEU A 1 80 ? -4.917 8.925 -17.696 1.00 91.75 80 LEU A O 1
ATOM 663 N N . PHE A 1 81 ? -3.945 6.893 -17.696 1.00 92.94 81 PHE A N 1
ATOM 664 C CA . PHE A 1 81 ? -4.125 6.593 -19.122 1.00 92.94 81 PHE A CA 1
ATOM 665 C C . PHE A 1 81 ? -3.444 7.585 -20.089 1.00 92.94 81 PHE A C 1
ATOM 667 O O . PHE A 1 81 ? -3.719 7.564 -21.287 1.00 92.94 81 PHE A O 1
ATOM 674 N N . ASN A 1 82 ? -2.525 8.427 -19.602 1.00 92.25 82 ASN A N 1
ATOM 675 C CA . ASN A 1 82 ? -1.836 9.436 -20.404 1.00 92.25 82 ASN A CA 1
ATOM 676 C C . ASN A 1 82 ? -0.422 8.975 -20.801 1.00 92.25 82 ASN A C 1
ATOM 678 O O . ASN A 1 82 ? 0.589 9.490 -20.323 1.00 92.25 82 ASN A O 1
ATOM 682 N N . ASN A 1 83 ? -0.353 7.987 -21.699 1.00 92.94 83 ASN A N 1
ATOM 683 C CA . ASN A 1 83 ? 0.910 7.437 -22.211 1.00 92.94 83 ASN A CA 1
ATOM 684 C C . ASN A 1 83 ? 1.886 8.493 -22.782 1.00 92.94 83 ASN A C 1
ATOM 686 O O . ASN A 1 83 ? 3.095 8.319 -22.601 1.00 92.94 83 ASN A O 1
ATOM 690 N N . PRO A 1 84 ? 1.430 9.588 -23.430 1.00 92.25 84 PRO A N 1
ATOM 691 C CA . PRO A 1 84 ? 2.318 10.671 -23.850 1.00 92.25 84 PRO A CA 1
ATOM 692 C C . PRO A 1 84 ? 3.198 11.258 -22.738 1.00 92.25 84 PRO A C 1
ATOM 694 O O . PRO A 1 84 ? 4.324 11.637 -23.032 1.00 92.25 84 PRO A O 1
ATOM 697 N N . LEU A 1 85 ? 2.775 11.262 -21.467 1.00 90.12 85 LEU A N 1
ATOM 698 C CA . LEU A 1 85 ? 3.630 11.731 -20.358 1.00 90.12 85 LEU A CA 1
ATOM 699 C C . LEU A 1 85 ? 4.938 10.938 -20.239 1.00 90.12 85 LEU A C 1
ATOM 701 O O . LEU A 1 85 ? 5.952 11.464 -19.788 1.00 90.12 85 LEU A O 1
ATOM 705 N N . LEU A 1 86 ? 4.920 9.674 -20.657 1.00 91.19 86 LEU A N 1
ATOM 706 C CA . LEU A 1 86 ? 6.093 8.812 -20.659 1.00 91.19 86 LEU A CA 1
ATOM 707 C C . LEU A 1 86 ? 6.863 8.900 -21.981 1.00 91.19 86 LEU A C 1
ATOM 709 O O . LEU A 1 86 ? 8.090 8.934 -21.974 1.00 91.19 86 LEU A O 1
ATOM 713 N N . LEU A 1 87 ? 6.148 8.892 -23.109 1.00 93.12 87 LEU A N 1
ATOM 714 C CA . LEU A 1 87 ? 6.729 8.632 -24.431 1.00 93.12 87 LEU A CA 1
ATOM 715 C C . LEU A 1 87 ? 7.053 9.895 -25.235 1.00 93.12 87 LEU A C 1
ATOM 717 O O . LEU A 1 87 ? 7.956 9.868 -26.070 1.00 93.12 87 LEU A O 1
ATOM 721 N N . ASP A 1 88 ? 6.311 10.979 -25.018 1.00 92.00 88 ASP A N 1
ATOM 722 C CA . ASP A 1 88 ? 6.478 12.218 -25.772 1.00 92.00 88 ASP A CA 1
ATOM 723 C C . ASP A 1 88 ? 7.779 12.920 -25.365 1.00 92.00 88 ASP A C 1
ATOM 725 O O . ASP A 1 88 ? 8.108 12.991 -24.181 1.00 92.00 88 ASP A O 1
ATOM 729 N N . LYS A 1 89 ? 8.539 13.420 -26.343 1.00 88.50 89 LYS A N 1
ATOM 730 C CA . LYS A 1 89 ? 9.847 14.051 -26.104 1.00 88.50 89 LYS A CA 1
ATOM 731 C C . LYS A 1 89 ? 9.750 15.505 -25.645 1.00 88.50 89 LYS A C 1
ATOM 733 O O . LYS A 1 89 ? 10.680 15.984 -25.009 1.00 88.50 89 LYS A O 1
ATOM 738 N N . GLU A 1 90 ? 8.677 16.204 -25.999 1.00 83.44 90 GLU A N 1
ATOM 739 C CA . GLU A 1 90 ? 8.503 17.630 -25.704 1.00 83.44 90 GLU A CA 1
ATOM 740 C C . GLU A 1 90 ? 7.699 17.835 -24.417 1.00 83.44 90 GLU A C 1
ATOM 742 O O . GLU A 1 90 ? 7.997 18.720 -23.618 1.00 83.44 90 GLU A O 1
ATOM 747 N N . LYS A 1 91 ? 6.673 17.005 -24.212 1.00 81.69 91 LYS A N 1
ATOM 748 C CA . LYS A 1 91 ? 5.698 17.118 -23.117 1.00 81.69 91 LYS A CA 1
ATOM 749 C C . LYS A 1 91 ? 5.884 16.053 -22.033 1.00 81.69 91 LYS A C 1
ATOM 751 O O . LYS A 1 91 ? 5.326 16.195 -20.942 1.00 81.69 91 LYS A O 1
ATOM 756 N N . GLY A 1 92 ? 6.629 14.990 -22.336 1.00 86.38 92 GLY A N 1
ATOM 757 C CA . GLY A 1 92 ? 6.854 13.841 -21.465 1.00 86.38 92 GLY A CA 1
ATOM 758 C C . GLY A 1 92 ? 8.334 13.568 -21.197 1.00 86.38 92 GLY A C 1
ATOM 759 O O . GLY A 1 92 ? 9.169 14.469 -21.223 1.00 86.38 92 GLY A O 1
ATOM 760 N N . LEU A 1 93 ? 8.651 12.304 -20.917 1.00 90.56 93 LEU A N 1
ATOM 761 C CA . LEU A 1 93 ? 10.009 11.828 -20.620 1.00 90.56 93 LEU A CA 1
ATOM 762 C C . LEU A 1 93 ? 10.732 11.229 -21.841 1.00 90.56 93 LEU A C 1
ATOM 764 O O . LEU A 1 93 ? 11.804 10.639 -21.703 1.00 90.56 93 LEU A O 1
ATOM 768 N N . GLY A 1 94 ? 10.154 11.332 -23.043 1.00 92.31 94 GLY A N 1
ATOM 769 C CA . GLY A 1 94 ? 10.770 10.871 -24.292 1.00 92.31 94 GLY A CA 1
ATOM 770 C C . GLY A 1 94 ? 11.080 9.371 -24.351 1.00 92.31 94 GLY A C 1
ATOM 771 O O . GLY A 1 94 ? 11.937 8.957 -25.133 1.00 92.31 94 GLY A O 1
ATOM 772 N N . GLY A 1 95 ? 10.441 8.559 -23.505 1.00 91.31 95 GLY A N 1
ATOM 773 C CA . GLY A 1 95 ? 10.738 7.136 -23.342 1.00 91.31 95 GLY A CA 1
ATOM 774 C C . GLY A 1 95 ? 12.057 6.846 -22.614 1.00 91.31 95 GLY A C 1
ATOM 775 O O . GLY A 1 95 ? 12.515 5.701 -22.627 1.00 91.31 95 GLY A O 1
ATOM 776 N N . ASN A 1 96 ? 12.684 7.844 -21.981 1.00 92.44 96 ASN A N 1
ATOM 777 C CA . ASN A 1 96 ? 13.930 7.653 -21.246 1.00 92.44 96 ASN A CA 1
ATOM 778 C C . ASN A 1 96 ? 13.674 6.956 -19.903 1.00 92.44 96 ASN A C 1
ATOM 780 O O . ASN A 1 96 ? 13.366 7.589 -18.894 1.00 92.44 96 ASN A O 1
ATOM 784 N N . LEU A 1 97 ? 13.861 5.635 -19.881 1.00 89.94 97 LEU A N 1
ATOM 785 C CA . LEU A 1 97 ? 13.678 4.821 -18.678 1.00 89.94 97 LEU A CA 1
ATOM 786 C C . LEU A 1 97 ? 14.543 5.281 -17.499 1.00 89.94 97 LEU A C 1
ATOM 788 O O . LEU A 1 97 ? 14.095 5.188 -16.360 1.00 89.94 97 LEU A O 1
ATOM 792 N N . ARG A 1 98 ? 15.758 5.793 -17.739 1.00 93.56 98 ARG A N 1
ATOM 793 C CA . ARG A 1 98 ? 16.623 6.282 -16.656 1.00 93.56 98 ARG A CA 1
ATOM 794 C C . ARG A 1 98 ? 15.967 7.450 -15.930 1.00 93.56 98 ARG A C 1
ATOM 796 O O . ARG A 1 98 ? 15.936 7.443 -14.703 1.00 93.56 98 ARG A O 1
ATOM 803 N N . ASP A 1 99 ? 15.451 8.416 -16.679 1.00 91.94 99 ASP A N 1
ATOM 804 C CA . ASP A 1 99 ? 14.837 9.614 -16.104 1.00 91.94 99 ASP A CA 1
ATOM 805 C C . ASP A 1 99 ? 13.540 9.249 -15.377 1.00 91.94 99 ASP A C 1
ATOM 807 O O . ASP A 1 99 ? 13.326 9.682 -14.250 1.00 91.94 99 ASP A O 1
ATOM 811 N N . VAL A 1 100 ? 12.752 8.330 -15.948 1.00 90.50 100 VAL A N 1
ATOM 812 C CA . VAL A 1 100 ? 11.558 7.761 -15.300 1.00 90.50 100 VAL A CA 1
ATOM 813 C C . VAL A 1 100 ? 11.900 7.143 -13.945 1.00 90.50 100 VAL A C 1
ATOM 815 O O . VAL A 1 100 ? 11.251 7.453 -12.948 1.00 90.50 100 VAL A O 1
ATOM 818 N N . PHE A 1 101 ? 12.925 6.288 -13.877 1.00 92.75 101 PHE A N 1
ATOM 819 C CA . PHE A 1 101 ? 13.333 5.676 -12.611 1.00 92.75 101 PHE A CA 1
ATOM 820 C C . PHE A 1 101 ? 13.857 6.710 -11.614 1.00 92.75 101 PHE A C 1
ATOM 822 O O . PHE A 1 101 ? 13.535 6.626 -10.431 1.00 92.75 101 PHE A O 1
ATOM 829 N N . VAL A 1 102 ? 14.641 7.691 -12.068 1.00 93.25 102 VAL A N 1
ATOM 830 C CA . VAL A 1 102 ? 15.149 8.764 -11.201 1.00 93.25 102 VAL A CA 1
ATOM 831 C C . VAL A 1 102 ? 14.002 9.577 -10.606 1.00 93.25 102 VAL A C 1
ATOM 833 O O . VAL A 1 102 ? 14.026 9.849 -9.405 1.00 93.25 102 VAL A O 1
ATOM 836 N N . ASP A 1 103 ? 13.005 9.935 -11.409 1.00 92.12 103 ASP A N 1
ATOM 837 C CA . ASP A 1 103 ? 11.859 10.723 -10.960 1.00 92.12 103 ASP A CA 1
ATOM 838 C C . ASP A 1 103 ? 10.969 9.926 -10.001 1.00 92.12 103 ASP A C 1
ATOM 840 O O . ASP A 1 103 ? 10.664 10.419 -8.915 1.00 92.12 103 ASP A O 1
ATOM 844 N N . ILE A 1 104 ? 10.647 8.664 -10.319 1.00 90.38 104 ILE A N 1
ATOM 845 C CA . ILE A 1 104 ? 9.878 7.780 -9.423 1.00 90.38 104 ILE A CA 1
ATOM 846 C C . ILE A 1 104 ? 10.595 7.604 -8.078 1.00 90.38 104 ILE A C 1
ATOM 848 O O . ILE A 1 104 ? 9.960 7.686 -7.032 1.00 90.38 104 ILE A O 1
ATOM 852 N N . CYS A 1 105 ? 11.915 7.400 -8.082 1.00 91.81 105 CYS A N 1
ATOM 853 C CA . CYS A 1 105 ? 12.690 7.232 -6.849 1.00 91.81 105 CYS A CA 1
ATOM 854 C C . CYS A 1 105 ? 12.819 8.526 -6.027 1.00 91.81 105 CYS A C 1
ATOM 856 O O . CYS A 1 105 ? 13.041 8.462 -4.818 1.00 91.81 105 CYS A O 1
ATOM 858 N N . LYS A 1 106 ? 12.721 9.702 -6.661 1.00 90.38 106 LYS A N 1
ATOM 859 C CA . LYS A 1 106 ? 12.723 11.005 -5.972 1.00 90.38 106 LYS A CA 1
ATOM 860 C C . LYS A 1 106 ? 11.338 11.400 -5.468 1.00 90.38 106 LYS A C 1
ATOM 862 O O . LYS A 1 106 ? 11.245 12.158 -4.499 1.00 90.38 106 LYS A O 1
ATOM 867 N N . ALA A 1 107 ? 10.284 10.926 -6.125 1.00 87.62 107 ALA A N 1
ATOM 868 C CA . ALA A 1 107 ? 8.914 11.183 -5.725 1.00 87.62 107 ALA A CA 1
ATOM 869 C C . ALA A 1 107 ? 8.642 10.540 -4.360 1.00 87.62 107 ALA A C 1
ATOM 871 O O . ALA A 1 107 ? 8.830 9.341 -4.153 1.00 87.62 107 ALA A O 1
ATOM 872 N N . ARG A 1 108 ? 8.194 11.352 -3.400 1.00 87.62 108 ARG A N 1
ATOM 873 C CA . ARG A 1 108 ? 7.771 10.841 -2.096 1.00 87.62 108 ARG A CA 1
ATOM 874 C C . ARG A 1 108 ? 6.357 10.291 -2.205 1.00 87.62 108 ARG A C 1
ATOM 876 O O . ARG A 1 108 ? 5.451 10.995 -2.643 1.00 87.62 108 ARG A O 1
ATOM 883 N N . ILE A 1 109 ? 6.182 9.056 -1.752 1.00 87.75 109 ILE A N 1
ATOM 884 C CA . ILE A 1 109 ? 4.860 8.511 -1.451 1.00 87.75 109 ILE A CA 1
ATOM 885 C C . ILE A 1 109 ? 4.306 9.152 -0.175 1.00 87.75 109 ILE A C 1
ATOM 887 O O . ILE A 1 109 ? 5.032 9.796 0.590 1.00 87.75 109 ILE A O 1
ATOM 891 N N . THR A 1 110 ? 3.012 8.978 0.044 1.00 92.19 110 THR A N 1
ATOM 892 C CA . THR A 1 110 ? 2.300 9.516 1.206 1.00 92.19 110 THR A CA 1
ATOM 893 C C . THR A 1 110 ? 2.230 8.479 2.340 1.00 92.19 110 THR A C 1
ATOM 895 O O . THR A 1 110 ? 3.118 7.635 2.465 1.00 92.19 110 THR A O 1
ATOM 898 N N . SER A 1 111 ? 1.230 8.558 3.223 1.00 90.31 111 SER A N 1
ATOM 899 C CA . SER A 1 111 ? 1.120 7.741 4.438 1.00 90.31 111 SER A CA 1
ATOM 900 C C . SER A 1 111 ? -0.051 6.755 4.373 1.00 90.31 111 SER A C 1
ATOM 902 O O . SER A 1 111 ? -1.077 7.034 3.757 1.00 90.31 111 SER A O 1
ATOM 904 N N . PHE A 1 112 ? 0.061 5.629 5.083 1.00 89.38 112 PHE A N 1
ATOM 905 C CA . PHE A 1 112 ? -1.033 4.668 5.298 1.00 89.38 112 PHE A CA 1
ATOM 906 C C . PHE A 1 112 ? -2.130 5.154 6.252 1.00 89.38 112 PHE A C 1
ATOM 908 O O . PHE A 1 112 ? -3.089 4.432 6.515 1.00 89.38 112 PHE A O 1
ATOM 915 N N . GLN A 1 113 ? -1.972 6.344 6.824 1.00 87.25 113 GLN A N 1
ATOM 916 C CA . GLN A 1 113 ? -2.881 6.866 7.832 1.00 87.25 113 GLN A CA 1
ATOM 917 C C . GLN A 1 113 ? -4.309 7.026 7.285 1.00 87.25 113 GLN A C 1
ATOM 919 O O . GLN A 1 113 ? -4.528 7.400 6.131 1.00 87.25 113 GLN A O 1
ATOM 924 N N . LEU A 1 114 ? -5.300 6.775 8.143 1.00 90.00 114 LEU A N 1
ATOM 925 C CA . LEU A 1 114 ? -6.688 7.124 7.849 1.00 90.00 114 LEU A CA 1
ATOM 926 C C . LEU A 1 114 ? -6.813 8.630 7.567 1.00 90.00 114 LEU A C 1
ATOM 928 O O . LEU A 1 114 ? -6.015 9.429 8.051 1.00 90.00 114 LEU A O 1
ATOM 932 N N . PHE A 1 115 ? -7.803 8.994 6.749 1.00 92.19 115 PHE A N 1
ATOM 933 C CA . PHE A 1 115 ? -7.991 10.345 6.197 1.00 92.19 115 PHE A CA 1
ATOM 934 C C . PHE A 1 115 ? -6.894 10.839 5.238 1.00 92.19 115 PHE A C 1
ATOM 936 O O . PHE A 1 115 ? -6.896 12.007 4.866 1.00 92.19 115 PHE A O 1
ATOM 943 N N . ASN A 1 116 ? -6.008 9.958 4.759 1.00 93.38 116 ASN A N 1
ATOM 944 C CA . ASN A 1 116 ? -4.973 10.309 3.779 1.00 93.38 116 ASN A CA 1
ATOM 945 C C . ASN A 1 116 ? -5.285 9.850 2.336 1.00 93.38 116 ASN A C 1
ATOM 947 O O . ASN A 1 116 ? -4.435 9.922 1.455 1.00 93.38 116 ASN A O 1
ATOM 951 N N . THR A 1 117 ? -6.490 9.332 2.072 1.00 93.56 117 THR A N 1
ATOM 952 C CA . THR A 1 117 ? -6.887 8.914 0.716 1.00 93.56 117 THR A CA 1
ATOM 953 C C . THR A 1 117 ? -7.485 10.082 -0.056 1.00 93.56 117 THR A C 1
ATOM 955 O O . THR A 1 117 ? -8.404 10.747 0.418 1.00 93.56 117 THR A O 1
ATOM 958 N N . GLU A 1 118 ? -7.002 10.291 -1.277 1.00 91.56 118 GLU A N 1
ATOM 959 C CA . GLU A 1 118 ? -7.508 11.330 -2.167 1.00 91.56 118 GLU A CA 1
ATOM 960 C C . GLU A 1 118 ? -9.000 11.170 -2.495 1.00 91.56 118 GLU A C 1
ATOM 962 O O . GLU A 1 118 ? -9.515 10.060 -2.663 1.00 91.56 118 GLU A O 1
ATOM 967 N N . LYS A 1 119 ? -9.707 12.297 -2.646 1.00 91.94 119 LYS A N 1
ATOM 968 C CA . LYS A 1 119 ? -11.183 12.322 -2.734 1.00 91.94 119 LYS A CA 1
ATOM 969 C C . LYS A 1 119 ? -11.728 11.461 -3.872 1.00 91.94 119 LYS A C 1
ATOM 971 O O . LYS A 1 119 ? -12.732 10.772 -3.710 1.00 91.94 119 LYS A O 1
ATOM 976 N N . TRP A 1 120 ? -11.046 11.467 -5.015 1.00 92.25 120 TRP A N 1
ATOM 977 C CA . TRP A 1 120 ? -11.440 10.692 -6.194 1.00 92.25 120 TRP A CA 1
ATOM 978 C C . TRP A 1 120 ? -11.267 9.171 -6.008 1.00 92.25 120 TRP A C 1
ATOM 980 O O . TRP A 1 120 ? -11.862 8.396 -6.757 1.00 92.25 120 TRP A O 1
ATOM 990 N N . MET A 1 121 ? -10.509 8.737 -4.993 1.00 93.12 121 MET A N 1
ATOM 991 C CA . MET A 1 121 ? -10.297 7.329 -4.639 1.00 93.12 121 MET A CA 1
ATOM 992 C C . MET A 1 121 ? -11.192 6.830 -3.506 1.00 93.12 121 MET A C 1
ATOM 994 O O . MET A 1 121 ? -11.321 5.618 -3.345 1.00 93.12 121 MET A O 1
ATOM 998 N N . VAL A 1 122 ? -11.877 7.709 -2.769 1.00 93.44 122 VAL A N 1
ATOM 999 C CA . VAL A 1 122 ? -12.739 7.315 -1.636 1.00 93.44 122 VAL A CA 1
ATOM 1000 C C . VAL A 1 122 ? -13.802 6.286 -2.045 1.00 93.44 122 VAL A C 1
ATOM 1002 O O . VAL A 1 122 ? -14.077 5.344 -1.304 1.00 93.44 122 VAL A O 1
ATOM 1005 N N . GLY A 1 123 ? -14.345 6.382 -3.264 1.00 95.75 123 GLY A N 1
ATOM 1006 C CA . GLY A 1 123 ? -15.282 5.380 -3.787 1.00 95.75 123 GLY A CA 1
ATOM 1007 C C . GLY A 1 123 ? -14.686 3.967 -3.891 1.00 95.75 123 GLY A C 1
ATOM 1008 O O . GLY A 1 123 ? -15.403 2.979 -3.728 1.00 95.75 123 GLY A O 1
ATOM 1009 N N . ARG A 1 124 ? -13.370 3.841 -4.113 1.00 94.38 124 ARG A N 1
ATOM 1010 C CA . ARG A 1 124 ? -12.664 2.548 -4.124 1.00 94.38 124 ARG A CA 1
ATOM 1011 C C . ARG A 1 124 ? -12.511 1.976 -2.720 1.00 94.38 124 ARG A C 1
ATOM 1013 O O . ARG A 1 124 ? -12.674 0.767 -2.569 1.00 94.38 124 ARG A O 1
ATOM 1020 N N . GLU A 1 125 ? -12.286 2.822 -1.718 1.00 94.31 125 GLU A N 1
ATOM 1021 C CA . GLU A 1 125 ? -12.262 2.411 -0.308 1.00 94.31 125 GLU A CA 1
ATOM 1022 C C . GLU A 1 125 ? -13.638 1.931 0.166 1.00 94.31 125 GLU A C 1
ATOM 1024 O O . GLU A 1 125 ? -13.763 0.851 0.746 1.00 94.31 125 GLU A O 1
ATOM 1029 N N . ALA A 1 126 ? -14.705 2.656 -0.180 1.00 95.50 126 ALA A N 1
ATOM 1030 C CA . ALA A 1 126 ? -16.073 2.229 0.119 1.00 95.50 126 ALA A CA 1
ATOM 1031 C C . ALA A 1 126 ? -16.420 0.876 -0.536 1.00 95.50 126 ALA A C 1
ATOM 1033 O O . ALA A 1 126 ? -17.050 0.008 0.083 1.00 95.50 126 ALA A O 1
ATOM 1034 N N . ALA A 1 127 ? -15.964 0.656 -1.774 1.00 96.00 127 ALA A N 1
ATOM 1035 C CA . ALA A 1 127 ? -16.112 -0.627 -2.454 1.00 96.00 127 ALA A CA 1
ATOM 1036 C C . ALA A 1 127 ? -15.328 -1.752 -1.751 1.00 96.00 127 ALA A C 1
ATOM 1038 O O . ALA A 1 127 ? -15.829 -2.874 -1.681 1.00 96.00 127 ALA A O 1
ATOM 1039 N N . THR A 1 128 ? -14.145 -1.468 -1.187 1.00 94.50 128 THR A N 1
ATOM 1040 C CA . THR A 1 128 ? -13.391 -2.423 -0.352 1.00 94.50 128 THR A CA 1
ATOM 1041 C C . THR A 1 128 ? -14.214 -2.881 0.847 1.00 94.50 128 THR A C 1
ATOM 1043 O O . THR A 1 128 ? -14.339 -4.080 1.090 1.00 94.50 128 THR A O 1
ATOM 1046 N N . ILE A 1 129 ? -14.801 -1.934 1.584 1.00 94.81 129 ILE A N 1
ATOM 1047 C CA . ILE A 1 129 ? -15.607 -2.230 2.776 1.00 94.81 129 ILE A CA 1
ATOM 1048 C C . ILE A 1 129 ? -16.827 -3.072 2.388 1.00 94.81 129 ILE A C 1
ATOM 1050 O O . ILE A 1 129 ? -17.133 -4.070 3.040 1.00 94.81 129 ILE A O 1
ATOM 1054 N N . SER A 1 130 ? -17.489 -2.710 1.287 1.00 96.31 130 SER A N 1
ATOM 1055 C CA . SER A 1 130 ? -18.633 -3.458 0.755 1.00 96.31 130 SER A CA 1
ATOM 1056 C C . SER A 1 130 ? -18.247 -4.890 0.370 1.00 96.31 130 SER A C 1
ATOM 1058 O O . SER A 1 130 ? -18.957 -5.832 0.715 1.00 96.31 130 SER A O 1
ATOM 1060 N N . GLN A 1 131 ? -17.090 -5.072 -0.275 1.00 95.31 131 GLN A N 1
ATOM 1061 C CA . GLN A 1 131 ? -16.550 -6.392 -0.603 1.00 95.31 131 GLN A CA 1
ATOM 1062 C C . GLN A 1 131 ? -16.227 -7.208 0.657 1.00 95.31 131 GLN A C 1
ATOM 1064 O O . GLN A 1 131 ? -16.531 -8.399 0.697 1.00 95.31 131 GLN A O 1
ATOM 1069 N N . GLY A 1 132 ? -15.642 -6.592 1.688 1.00 95.94 132 GLY A N 1
ATOM 1070 C CA . GLY A 1 132 ? -15.369 -7.258 2.965 1.00 95.94 132 GLY A CA 1
ATOM 1071 C C . GLY A 1 132 ? -16.646 -7.781 3.624 1.00 95.94 132 GLY A C 1
ATOM 1072 O O . GLY A 1 132 ? -16.699 -8.943 4.026 1.00 95.94 132 GLY A O 1
ATOM 1073 N N . ARG A 1 133 ? -17.708 -6.963 3.637 1.00 96.38 133 ARG A N 1
ATOM 1074 C CA . ARG A 1 133 ? -19.035 -7.356 4.141 1.00 96.38 133 ARG A CA 1
ATOM 1075 C C . ARG A 1 133 ? -19.647 -8.492 3.320 1.00 96.38 133 ARG A C 1
ATOM 1077 O O . ARG A 1 133 ? -20.098 -9.470 3.898 1.00 96.38 133 ARG A O 1
ATOM 1084 N N . ALA A 1 134 ? -19.609 -8.400 1.990 1.00 97.12 134 ALA A N 1
ATOM 1085 C CA . ALA A 1 134 ? -20.150 -9.435 1.104 1.00 97.12 134 ALA A CA 1
ATOM 1086 C C . ALA A 1 134 ? -19.453 -10.798 1.273 1.00 97.12 134 ALA A C 1
ATOM 1088 O O . ALA A 1 134 ? -20.084 -11.837 1.112 1.00 97.12 134 ALA A O 1
ATOM 1089 N N . ASN A 1 135 ? -18.163 -10.795 1.625 1.00 96.81 135 ASN A N 1
ATOM 1090 C CA . ASN A 1 135 ? -17.392 -12.009 1.897 1.00 96.81 135 ASN A CA 1
ATOM 1091 C C . ASN A 1 135 ? -17.421 -12.436 3.374 1.00 96.81 135 ASN A C 1
ATOM 1093 O O . ASN A 1 135 ? -16.704 -13.362 3.742 1.00 96.81 135 ASN A O 1
ATOM 1097 N N . ASN A 1 136 ? -18.219 -11.776 4.224 1.00 96.31 136 ASN A N 1
ATOM 1098 C CA . ASN A 1 136 ? -18.301 -12.040 5.665 1.00 96.31 136 ASN A CA 1
ATOM 1099 C C . ASN A 1 136 ? -16.925 -12.066 6.358 1.00 96.31 136 ASN A C 1
ATOM 1101 O O . ASN A 1 136 ? -16.670 -12.885 7.248 1.00 96.31 136 ASN A O 1
ATOM 1105 N N . VAL A 1 137 ? -16.029 -11.167 5.936 1.00 96.44 137 VAL A N 1
ATOM 1106 C CA . VAL A 1 137 ? -14.717 -10.979 6.564 1.00 96.44 137 VAL A CA 1
ATOM 1107 C C . VAL A 1 137 ? -14.938 -10.636 8.034 1.00 96.44 137 VAL A C 1
ATOM 1109 O O . VAL A 1 137 ? -15.729 -9.753 8.367 1.00 96.44 137 VAL A O 1
ATOM 1112 N N . GLN A 1 138 ? -14.248 -11.355 8.916 1.00 96.44 138 GLN A N 1
ATOM 1113 C CA . GLN A 1 138 ? -14.436 -11.213 10.356 1.00 96.44 138 GLN A CA 1
ATOM 1114 C C . GLN A 1 138 ? -13.976 -9.836 10.876 1.00 96.44 138 GLN A C 1
ATOM 1116 O O . GLN A 1 138 ? -13.167 -9.161 10.236 1.00 96.44 138 GLN A O 1
ATOM 1121 N N . PRO A 1 139 ? -14.448 -9.400 12.057 1.00 94.25 139 PRO A N 1
ATOM 1122 C CA . PRO A 1 139 ? -13.950 -8.184 12.690 1.00 94.25 139 PRO A CA 1
ATOM 1123 C C . PRO A 1 139 ? -12.447 -8.254 12.988 1.00 94.25 139 PRO A C 1
ATOM 1125 O O . PRO A 1 139 ? -11.912 -9.323 13.286 1.00 94.25 139 PRO A O 1
ATOM 1128 N N . TYR A 1 140 ? -11.774 -7.099 13.004 1.00 93.88 140 TYR A N 1
ATOM 1129 C CA . TYR A 1 140 ? -10.329 -6.994 13.255 1.00 93.88 140 TYR A CA 1
ATOM 1130 C C . TYR A 1 140 ? -9.869 -7.753 14.515 1.00 93.88 140 TYR A C 1
ATOM 1132 O O . TYR A 1 140 ? -8.890 -8.494 14.466 1.00 93.88 140 TYR A O 1
ATOM 1140 N N . ALA A 1 141 ? -10.628 -7.666 15.614 1.00 95.38 141 ALA A N 1
ATOM 1141 C CA . ALA A 1 141 ? -10.321 -8.369 16.861 1.00 95.38 141 ALA A CA 1
ATOM 1142 C C . ALA A 1 141 ? -10.214 -9.900 16.697 1.00 95.38 141 ALA A C 1
ATOM 1144 O O . ALA A 1 141 ? -9.360 -10.519 17.331 1.00 95.38 141 ALA A O 1
ATOM 1145 N N . LYS A 1 142 ? -11.014 -10.514 15.811 1.00 96.75 142 LYS A N 1
ATOM 1146 C CA . LYS A 1 142 ? -10.939 -11.957 15.524 1.00 96.75 142 LYS A CA 1
ATOM 1147 C C . LYS A 1 142 ? -9.668 -12.343 14.782 1.00 96.75 142 LYS A C 1
ATOM 1149 O O . LYS A 1 142 ? -9.106 -13.402 15.054 1.00 96.75 142 LYS A O 1
ATOM 1154 N N . TYR A 1 143 ? -9.160 -11.471 13.916 1.00 96.12 143 TYR A N 1
ATOM 1155 C CA . TYR A 1 143 ? -7.847 -11.679 13.308 1.00 96.12 143 TYR A CA 1
ATOM 1156 C C . TYR A 1 143 ? -6.713 -11.507 14.322 1.00 96.12 143 TYR A C 1
ATOM 1158 O O . TYR A 1 143 ? -5.757 -12.279 14.276 1.00 96.12 143 TYR A O 1
ATOM 1166 N N . CYS A 1 144 ? -6.824 -10.575 15.276 1.00 95.94 144 CYS A N 1
ATOM 1167 C CA . CYS A 1 144 ? -5.867 -10.486 16.384 1.00 95.94 144 CYS A CA 1
ATOM 1168 C C . CYS A 1 144 ? -5.835 -11.790 17.197 1.00 95.94 144 CYS A C 1
ATOM 1170 O O . CYS A 1 144 ? -4.755 -12.338 17.408 1.00 95.94 144 CYS A O 1
ATOM 1172 N N . GLU A 1 145 ? -7.000 -12.330 17.578 1.00 96.19 145 GLU A N 1
ATOM 1173 C CA . GLU A 1 145 ? -7.108 -13.626 18.267 1.00 96.19 145 GLU A CA 1
ATOM 1174 C C . GLU A 1 145 ? -6.448 -14.758 17.458 1.00 96.19 145 GLU A C 1
ATOM 1176 O O . GLU A 1 145 ? -5.614 -15.492 17.992 1.00 96.19 145 GLU A O 1
ATOM 1181 N N . TYR A 1 146 ? -6.764 -14.864 16.161 1.00 96.06 146 TYR A N 1
ATOM 1182 C CA . TYR A 1 146 ? -6.189 -15.868 15.256 1.00 96.06 146 TYR A CA 1
ATOM 1183 C C . TYR A 1 146 ? -4.656 -15.785 15.178 1.00 96.06 146 TYR A C 1
ATOM 1185 O O . TYR A 1 146 ? -3.968 -16.805 15.242 1.00 96.06 146 TYR A O 1
ATOM 1193 N N . LEU A 1 147 ? -4.113 -14.566 15.098 1.00 96.00 147 LEU A N 1
ATOM 1194 C CA . LEU A 1 147 ? -2.671 -14.302 15.059 1.00 96.00 147 LEU A CA 1
ATOM 1195 C C . LEU A 1 147 ? -2.007 -14.331 16.443 1.00 96.00 147 LEU A C 1
ATOM 1197 O O . LEU A 1 147 ? -0.795 -14.140 16.536 1.00 96.00 147 LEU A O 1
ATOM 1201 N N . ARG A 1 148 ? -2.773 -14.579 17.515 1.00 97.12 148 ARG A N 1
ATOM 1202 C CA . ARG A 1 148 ? -2.307 -14.554 18.913 1.00 97.12 148 ARG A CA 1
ATOM 1203 C C . ARG A 1 148 ? -1.713 -13.200 19.322 1.00 97.12 148 ARG A C 1
ATOM 1205 O O . ARG A 1 148 ? -0.791 -13.131 20.132 1.00 97.12 148 ARG A O 1
ATOM 1212 N N . ILE A 1 149 ? -2.264 -12.123 18.771 1.00 96.19 149 ILE A N 1
ATOM 1213 C CA . ILE A 1 149 ? -1.963 -10.733 19.121 1.00 96.19 149 ILE A CA 1
ATOM 1214 C C . ILE A 1 149 ? -3.083 -10.225 20.037 1.00 96.19 149 ILE A C 1
ATOM 1216 O O . ILE A 1 149 ? -4.248 -10.583 19.866 1.00 96.19 149 ILE A O 1
ATOM 1220 N N . LYS A 1 150 ? -2.750 -9.390 21.027 1.00 95.75 150 LYS A N 1
ATOM 1221 C CA . LYS A 1 150 ? -3.737 -8.831 21.963 1.00 95.75 150 LYS A CA 1
ATOM 1222 C C . LYS A 1 150 ? -4.787 -8.002 21.197 1.00 95.75 150 LYS A C 1
ATOM 1224 O O . LYS A 1 150 ? -4.395 -7.031 20.549 1.00 95.75 150 LYS A O 1
ATOM 1229 N N . PRO A 1 151 ? -6.090 -8.332 21.281 1.00 96.19 151 PRO A N 1
ATOM 1230 C CA . PRO A 1 151 ? -7.126 -7.549 20.615 1.00 96.19 151 PRO A CA 1
ATOM 1231 C C . PRO A 1 151 ? -7.226 -6.127 21.189 1.00 96.19 151 PRO A C 1
ATOM 1233 O O . PRO A 1 151 ? -7.019 -5.950 22.399 1.00 96.19 151 PRO A O 1
ATOM 1236 N N . PRO A 1 152 ? -7.561 -5.121 20.359 1.00 95.25 152 PRO A N 1
ATOM 1237 C CA . PRO A 1 152 ? -7.819 -3.771 20.845 1.00 95.25 152 PRO A CA 1
ATOM 1238 C C . PRO A 1 152 ? -9.055 -3.765 21.752 1.00 95.25 152 PRO A C 1
ATOM 1240 O O . PRO A 1 152 ? -10.026 -4.476 21.491 1.00 95.25 152 PRO A O 1
ATOM 1243 N N . LYS A 1 153 ? -9.017 -2.966 22.820 1.00 94.12 153 LYS A N 1
ATOM 1244 C CA . LYS A 1 153 ? -10.146 -2.784 23.748 1.00 94.12 153 LYS A CA 1
ATOM 1245 C C . LYS A 1 153 ? -10.861 -1.456 23.531 1.00 94.12 153 LYS A C 1
ATOM 1247 O O . LYS A 1 153 ? -12.021 -1.327 23.898 1.00 94.12 153 LYS A O 1
ATOM 1252 N N . THR A 1 154 ? -10.156 -0.476 22.979 1.00 95.25 154 THR A N 1
ATOM 1253 C CA . THR A 1 154 ? -10.640 0.882 22.720 1.00 95.25 154 THR A CA 1
ATOM 1254 C C . THR A 1 154 ? -10.110 1.374 21.375 1.00 95.25 154 THR A C 1
ATOM 1256 O O . THR A 1 154 ? -9.095 0.874 20.885 1.00 95.25 154 THR A O 1
ATOM 1259 N N . PHE A 1 155 ? -10.716 2.411 20.791 1.00 95.75 155 PHE A N 1
ATOM 1260 C CA . PHE A 1 155 ? -10.192 3.004 19.552 1.00 95.75 155 PHE A CA 1
ATOM 1261 C C . PHE A 1 155 ? -8.810 3.659 19.723 1.00 95.75 155 PHE A C 1
ATOM 1263 O O . PHE A 1 155 ? -8.068 3.781 18.748 1.00 95.75 155 PHE A O 1
ATOM 1270 N N . LYS A 1 156 ? -8.405 3.983 20.962 1.00 94.94 156 LYS A N 1
ATOM 1271 C CA . LYS A 1 156 ? -7.034 4.421 21.292 1.00 94.94 156 LYS A CA 1
ATOM 1272 C C . LYS A 1 156 ? -5.991 3.326 21.070 1.00 94.94 156 LYS A C 1
ATOM 1274 O O . LYS A 1 156 ? -4.846 3.642 20.767 1.00 94.94 156 LYS A O 1
ATOM 1279 N N . ASP A 1 157 ? -6.388 2.058 21.184 1.00 94.56 157 ASP A N 1
ATOM 1280 C CA . ASP A 1 157 ? -5.517 0.920 20.867 1.00 94.56 157 ASP A CA 1
ATOM 1281 C C . ASP A 1 157 ? -5.351 0.728 19.346 1.00 94.56 157 ASP A C 1
ATOM 1283 O O . ASP A 1 157 ? -4.453 0.009 18.915 1.00 94.56 157 ASP A O 1
ATOM 1287 N N . ILE A 1 158 ? -6.219 1.344 18.530 1.00 93.06 158 ILE A N 1
ATOM 1288 C CA . ILE A 1 158 ? -6.219 1.225 17.062 1.00 93.06 158 ILE A CA 1
ATOM 1289 C C . ILE A 1 158 ? -5.474 2.392 16.407 1.00 93.06 158 ILE A C 1
ATOM 1291 O O . ILE A 1 158 ? -4.732 2.189 15.448 1.00 93.06 158 IL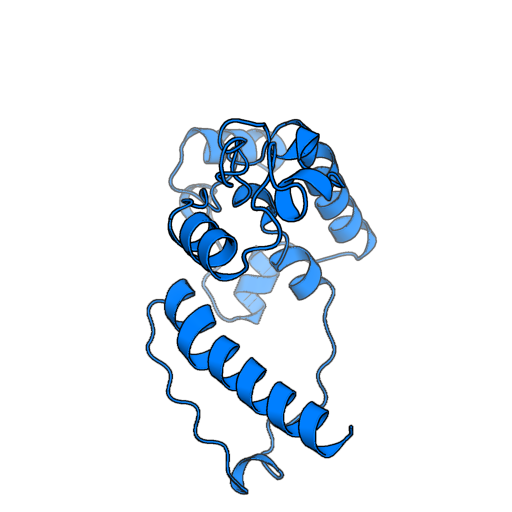E A O 1
ATOM 1295 N N . SER A 1 159 ? -5.665 3.616 16.900 1.00 93.88 159 SER A N 1
ATOM 1296 C CA . SER A 1 159 ? -5.045 4.814 16.333 1.00 93.88 159 SER A CA 1
ATOM 1297 C C . SER A 1 159 ? -4.671 5.803 17.425 1.00 93.88 159 SER A C 1
ATOM 1299 O O . SER A 1 159 ? -5.432 6.007 18.364 1.00 93.88 159 SER A O 1
ATOM 1301 N N . LEU A 1 160 ? -3.533 6.481 17.266 1.00 93.81 160 LEU A N 1
ATOM 1302 C CA . LEU A 1 160 ? -3.109 7.585 18.138 1.00 93.81 160 LEU A CA 1
ATOM 1303 C C . LEU A 1 160 ? -3.716 8.939 17.731 1.00 93.81 160 LEU A C 1
ATOM 1305 O O . LEU A 1 160 ? -3.511 9.933 18.422 1.00 93.81 160 LEU A O 1
ATOM 1309 N N . VAL A 1 161 ? -4.441 8.992 16.612 1.00 95.31 161 VAL A N 1
ATOM 1310 C CA . VAL A 1 161 ? -4.988 10.227 16.035 1.00 95.31 161 VAL A CA 1
ATOM 1311 C C . VAL A 1 161 ? -6.382 10.486 16.617 1.00 95.31 161 VAL A C 1
ATOM 1313 O O . VAL A 1 161 ? -7.278 9.679 16.360 1.00 95.31 161 VAL A O 1
ATOM 1316 N N . PRO A 1 162 ? -6.611 11.592 17.353 1.00 95.69 162 PRO A N 1
ATOM 1317 C CA . PRO A 1 162 ? -7.891 11.839 18.024 1.00 95.69 162 PRO A CA 1
ATOM 1318 C C . PRO A 1 162 ? -9.096 11.881 17.078 1.00 95.69 162 PRO A C 1
ATOM 1320 O O . PRO A 1 162 ? -10.121 11.280 17.373 1.00 95.69 162 PRO A O 1
ATOM 1323 N N . GLU A 1 163 ? -8.953 12.512 15.910 1.00 96.56 163 GLU A N 1
ATOM 1324 C CA . GLU A 1 163 ? -10.016 12.584 14.894 1.00 96.56 163 GLU A CA 1
ATOM 1325 C C . GLU A 1 163 ? -10.429 11.191 14.390 1.00 96.56 163 GLU A C 1
ATOM 1327 O O . GL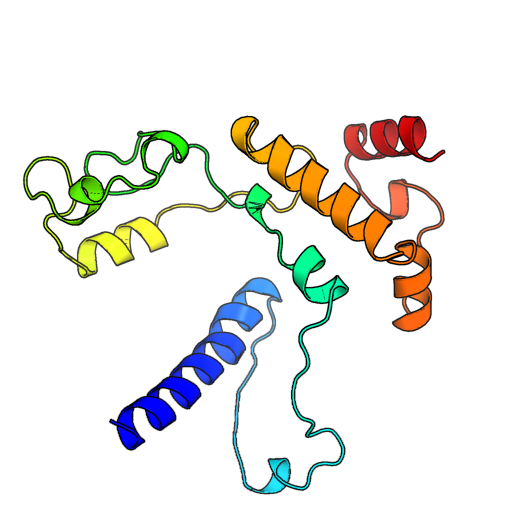U A 1 163 ? -11.609 10.905 14.214 1.00 96.56 163 GLU A O 1
ATOM 1332 N N . VAL A 1 164 ? -9.462 10.280 14.229 1.00 95.69 164 VAL A N 1
ATOM 1333 C CA . VAL A 1 164 ? -9.733 8.883 13.855 1.00 95.69 164 VAL A CA 1
ATOM 1334 C C . VAL A 1 164 ? -10.460 8.154 14.977 1.00 95.69 164 VAL A C 1
ATOM 1336 O O . VAL A 1 164 ? -11.402 7.417 14.706 1.00 95.69 164 VAL A O 1
ATOM 1339 N N . GLN A 1 165 ? -10.031 8.343 16.226 1.00 96.44 165 GLN A N 1
ATOM 1340 C CA . GLN A 1 165 ? -10.681 7.716 17.379 1.00 96.44 165 GLN A CA 1
ATOM 1341 C C . GLN A 1 165 ? -12.144 8.157 17.485 1.00 96.44 165 GLN A C 1
ATOM 1343 O O . GLN A 1 165 ? -13.013 7.307 17.639 1.00 96.44 165 GLN A O 1
ATOM 1348 N N . GLN A 1 166 ? -12.405 9.461 17.350 1.00 97.19 166 GLN A N 1
ATOM 1349 C CA . GLN A 1 166 ? -13.754 10.019 17.395 1.00 97.19 166 GLN A CA 1
ATOM 1350 C C . GLN A 1 166 ? -14.631 9.471 16.264 1.00 97.19 166 GLN A C 1
ATOM 1352 O O . GLN A 1 166 ? -15.722 8.979 16.529 1.00 97.19 166 GLN A O 1
ATOM 1357 N N . ALA A 1 167 ? -14.147 9.492 15.019 1.00 96.75 167 ALA A N 1
ATOM 1358 C CA . ALA A 1 167 ? -14.920 8.985 13.888 1.00 96.75 167 ALA A CA 1
ATOM 1359 C C . ALA A 1 167 ? -15.233 7.483 14.012 1.00 96.75 167 ALA A C 1
ATOM 1361 O O . ALA A 1 167 ? -16.296 7.031 13.594 1.00 96.75 167 ALA A O 1
ATOM 1362 N N . LEU A 1 168 ? -14.314 6.691 14.575 1.00 95.94 168 LEU A N 1
ATOM 1363 C CA . LEU A 1 168 ? -14.561 5.272 14.827 1.00 95.94 168 LEU A CA 1
ATOM 1364 C C . LEU A 1 168 ? -15.585 5.055 15.948 1.00 95.94 168 LEU A C 1
ATOM 1366 O O . LEU A 1 168 ? -16.443 4.193 15.787 1.00 95.94 168 LEU A O 1
ATOM 1370 N N . GLU A 1 169 ? -15.528 5.842 17.025 1.00 96.69 169 GLU A N 1
ATOM 1371 C CA . GLU A 1 169 ? -16.528 5.820 18.103 1.00 96.69 169 GLU A CA 1
ATOM 1372 C C . GLU A 1 169 ? -17.924 6.169 17.572 1.00 96.69 169 GLU A C 1
ATOM 1374 O O . GLU A 1 169 ? -18.877 5.448 17.833 1.00 96.69 169 GLU A O 1
ATOM 1379 N N . GLU A 1 170 ? -18.048 7.206 16.743 1.00 97.56 170 GLU A N 1
ATOM 1380 C CA . GLU A 1 170 ? -19.333 7.607 16.152 1.00 97.56 170 GLU A CA 1
ATOM 1381 C C . GLU A 1 170 ? -19.938 6.537 15.222 1.00 97.56 170 GLU A C 1
ATOM 1383 O O . GLU A 1 170 ? -21.158 6.463 15.074 1.00 97.56 170 GLU A O 1
ATOM 1388 N N . LEU A 1 171 ? -19.102 5.719 14.573 1.00 95.56 171 LEU A N 1
ATOM 1389 C CA . LEU A 1 171 ? -19.540 4.720 13.591 1.00 95.56 171 LEU A CA 1
ATOM 1390 C C . LEU A 1 171 ? -19.709 3.305 14.162 1.00 95.56 171 LEU A C 1
ATOM 1392 O O . LEU A 1 171 ? -20.486 2.526 13.604 1.00 95.56 171 LEU A O 1
ATOM 1396 N N . TYR A 1 172 ? -18.942 2.946 15.192 1.00 94.88 172 TYR A N 1
ATOM 1397 C CA . TYR A 1 172 ? -18.826 1.572 15.697 1.00 94.88 172 TYR A CA 1
ATOM 1398 C C . TYR A 1 172 ? -18.906 1.443 17.227 1.00 94.88 172 TYR A C 1
ATOM 1400 O O . TYR A 1 172 ? -18.857 0.306 17.706 1.00 94.88 172 TYR A O 1
ATOM 1408 N N . GLY A 1 173 ? -18.948 2.557 17.967 1.00 88.44 173 GLY A N 1
ATOM 1409 C CA . GLY A 1 173 ? -19.095 2.587 19.428 1.00 88.44 173 GLY A CA 1
ATOM 1410 C C . GLY A 1 173 ? -20.497 2.243 19.918 1.00 88.44 173 GLY A C 1
ATOM 1411 O O . GLY A 1 173 ? -21.451 2.269 19.106 1.00 88.44 173 GLY A O 1
#

Organism: NCBI:txid267567

Radius of gyration: 20.84 Å; chains: 1; bounding box: 39×50×50 Å